Protein AF-A0A381YTP6-F1 (afdb_monomer_lite)

Secondary structure (DSSP, 8-state):
-PPP-----EEEEEEETTEEEEEEE-HHHHHHHHHHHHHHHHHHHHHHHHHHHHHHHHHHHHHHHHHHHHHHHHHHHHHHHHHHHHHHHHHHHHHHHHHHHHTTPPPPPHHHHHTT--S---------TTS-HHHHHHHT-

Radius of gyration: 38.98 Å; chains: 1; bounding box: 92×23×108 Å

pLDDT: mean 75.5, std 14.32, range [35.38, 95.62]

Foldseek 3Di:
DDDPDPFDWDWDWDDDPVDTDIDIDTPVNVVVVVVVVVVVVVVCVVVVVVVVVVVVVVVLVVVLVVVVVVVVVVVVVVVVVVVVVVVVVVVVLVVVVVVCVVVVHDRDDPVNVVVPPPDDDCPCPDPPPSDDVVVVVVVVD

Sequence (141 aa):
MKLPLSEKNYIIHRETETGVRQWHFSRLQVISLVSATSVILFAFLFLGSDYLSKYLYNKRLEEFKSNYQNVTQNLEVLKKRMKLLDSQMEKIEDKDRAVRTYAGMPEIDQDIRQLGIGGRSLESKTMIDNVAPVVNRELAV

Structure (mmCIF, N/CA/C/O backbone):
data_AF-A0A381YTP6-F1
#
_entry.id   AF-A0A381YTP6-F1
#
loop_
_atom_site.group_PDB
_atom_site.id
_atom_site.type_symbol
_atom_site.label_atom_id
_atom_site.label_alt_id
_atom_site.label_comp_id
_atom_site.label_asym_id
_atom_site.label_entity_id
_atom_site.label_seq_id
_atom_site.pdbx_PDB_ins_code
_atom_site.Cartn_x
_atom_site.Cartn_y
_atom_site.Cartn_z
_atom_site.occupancy
_atom_site.B_iso_or_equiv
_atom_site.auth_seq_id
_atom_site.auth_comp_id
_atom_site.auth_asym_id
_atom_site.auth_atom_id
_atom_site.pdbx_PDB_model_num
ATOM 1 N N . MET A 1 1 ? 14.157 14.410 -59.371 1.00 35.38 1 MET A N 1
ATOM 2 C CA . MET A 1 1 ? 15.611 14.689 -59.360 1.00 35.38 1 MET A CA 1
ATOM 3 C C . MET A 1 1 ? 16.187 14.197 -58.040 1.00 35.38 1 MET A C 1
ATOM 5 O O . MET A 1 1 ? 15.761 14.680 -57.001 1.00 35.38 1 MET A O 1
ATOM 9 N N . LYS A 1 2 ? 17.063 13.184 -58.056 1.00 43.06 2 LYS A N 1
ATOM 10 C CA . LYS A 1 2 ? 17.742 12.692 -56.845 1.00 43.06 2 LYS A CA 1
ATOM 11 C C . LYS A 1 2 ? 18.932 13.618 -56.572 1.00 43.06 2 LYS A C 1
ATOM 13 O O . LYS A 1 2 ? 19.806 13.717 -57.426 1.00 43.06 2 LYS A O 1
ATOM 18 N N . LEU A 1 3 ? 18.940 14.317 -55.434 1.00 45.06 3 LEU A N 1
ATOM 19 C CA . LEU A 1 3 ? 20.127 15.051 -54.985 1.00 45.06 3 LEU A CA 1
ATOM 20 C C . LEU A 1 3 ? 21.272 14.040 -54.789 1.00 45.06 3 LEU A C 1
ATOM 22 O O . LEU A 1 3 ? 21.055 13.041 -54.095 1.00 45.06 3 LEU A O 1
ATOM 26 N N . PRO A 1 4 ? 22.469 14.262 -55.361 1.00 49.19 4 PRO A N 1
ATOM 27 C CA . PRO A 1 4 ? 23.619 13.422 -55.068 1.00 49.19 4 PRO A CA 1
ATOM 28 C C . PRO A 1 4 ? 23.967 13.591 -53.587 1.00 49.19 4 PRO A C 1
ATOM 30 O O . PRO A 1 4 ? 24.234 14.695 -53.108 1.00 49.19 4 PRO A O 1
ATOM 33 N N . LEU A 1 5 ? 23.898 12.491 -52.839 1.00 51.47 5 LEU A N 1
ATOM 34 C CA . LEU A 1 5 ? 24.316 12.444 -51.445 1.00 51.47 5 LEU A CA 1
ATOM 35 C C . LEU A 1 5 ? 25.811 12.779 -51.415 1.00 51.47 5 LEU A C 1
ATOM 37 O O . LEU A 1 5 ? 26.631 12.001 -51.878 1.00 51.47 5 LEU A O 1
ATOM 41 N N . SER A 1 6 ? 26.148 13.969 -50.920 1.00 54.09 6 SER A N 1
ATOM 42 C CA . SER A 1 6 ? 27.529 14.403 -50.706 1.00 54.09 6 SER A CA 1
ATOM 43 C C . SER A 1 6 ? 28.286 13.339 -49.897 1.00 54.09 6 SER A C 1
ATOM 45 O O . SER A 1 6 ? 27.903 13.036 -48.761 1.00 54.09 6 SER A O 1
ATOM 47 N N . GLU A 1 7 ? 29.334 12.773 -50.504 1.00 60.94 7 GLU A N 1
ATOM 48 C CA . GLU A 1 7 ? 30.278 11.794 -49.943 1.00 60.94 7 GLU A CA 1
ATOM 49 C C . GLU A 1 7 ? 31.140 12.461 -48.857 1.00 60.94 7 GLU A C 1
ATOM 51 O O . GLU A 1 7 ? 32.328 12.736 -49.025 1.00 60.94 7 GLU A O 1
ATOM 56 N N . LYS A 1 8 ? 30.510 12.818 -47.734 1.00 62.50 8 LYS A N 1
ATOM 57 C CA . LYS A 1 8 ? 31.206 13.330 -46.553 1.00 62.50 8 LYS A CA 1
ATOM 58 C C . LYS A 1 8 ? 31.778 12.146 -45.783 1.00 62.50 8 LYS A C 1
ATOM 60 O O . LYS A 1 8 ? 31.035 11.383 -45.166 1.00 62.50 8 LYS A O 1
ATOM 65 N N . ASN A 1 9 ? 33.097 12.014 -45.832 1.00 66.12 9 ASN A N 1
ATOM 66 C CA . ASN A 1 9 ? 33.849 11.019 -45.081 1.00 66.12 9 ASN A CA 1
ATOM 67 C C . ASN A 1 9 ? 34.246 11.600 -43.723 1.00 66.12 9 ASN A C 1
ATOM 69 O O . ASN A 1 9 ? 34.798 12.698 -43.653 1.00 66.12 9 ASN A O 1
ATOM 73 N N . TYR A 1 10 ? 33.950 10.874 -42.647 1.00 70.12 10 TYR A N 1
ATOM 74 C CA . TYR A 1 10 ? 34.341 11.270 -41.299 1.00 70.12 10 TYR A CA 1
ATOM 75 C C . TYR A 1 10 ? 35.670 10.595 -40.967 1.00 70.12 10 TYR A C 1
ATOM 77 O O . TYR A 1 10 ? 35.796 9.372 -41.064 1.00 70.12 10 TYR A O 1
ATOM 85 N N . ILE A 1 11 ? 36.666 11.397 -40.597 1.00 70.56 11 ILE A N 1
ATOM 86 C CA . ILE A 1 11 ? 37.994 10.918 -40.212 1.00 70.56 11 ILE A CA 1
ATOM 87 C C . ILE A 1 11 ? 38.169 11.226 -38.734 1.00 70.56 11 ILE A C 1
ATOM 89 O O . ILE A 1 11 ? 38.144 12.389 -38.334 1.00 70.56 11 ILE A O 1
ATOM 93 N N . ILE A 1 12 ? 38.331 10.185 -37.922 1.00 72.88 12 ILE A N 1
ATOM 94 C CA . ILE A 1 12 ? 38.710 10.347 -36.520 1.00 72.88 12 ILE A CA 1
ATOM 95 C C . ILE A 1 12 ? 40.227 10.217 -36.461 1.00 72.88 12 ILE A C 1
ATOM 97 O O . ILE A 1 12 ? 40.780 9.149 -36.740 1.00 72.88 12 ILE A O 1
ATOM 101 N N . HIS A 1 13 ? 40.887 11.327 -36.138 1.00 72.25 13 HIS A N 1
ATOM 102 C CA . HIS A 1 13 ? 42.335 11.408 -36.019 1.00 72.25 13 HIS A CA 1
ATOM 103 C C . HIS A 1 13 ? 42.730 11.374 -34.541 1.00 72.25 13 HIS A C 1
ATOM 105 O O . HIS A 1 13 ? 42.253 12.184 -33.748 1.00 72.25 13 HIS A O 1
ATOM 111 N N . ARG A 1 14 ? 43.595 10.425 -34.172 1.00 67.81 14 ARG A N 1
ATOM 112 C CA . ARG A 1 14 ? 44.258 10.394 -32.869 1.00 67.81 14 ARG A CA 1
ATOM 113 C C . ARG A 1 14 ? 45.767 10.349 -33.085 1.00 67.81 14 ARG A C 1
ATOM 115 O O . ARG A 1 14 ? 46.271 9.378 -33.649 1.00 67.81 14 ARG A O 1
ATOM 122 N N . GLU A 1 15 ? 46.462 11.387 -32.636 1.00 66.00 15 GLU A N 1
ATOM 123 C CA . GLU A 1 15 ? 47.925 11.438 -32.635 1.00 66.00 15 GLU A CA 1
ATOM 124 C C . GLU A 1 15 ? 48.466 10.880 -31.312 1.00 66.00 15 GLU A C 1
ATOM 126 O O . GLU A 1 15 ? 47.885 11.074 -30.242 1.00 66.00 15 GLU A O 1
ATOM 131 N N . THR A 1 16 ? 49.544 10.104 -31.379 1.00 66.12 16 THR A N 1
ATOM 132 C CA . THR A 1 16 ? 50.275 9.565 -30.223 1.00 66.12 16 THR A CA 1
ATOM 133 C C . THR A 1 16 ? 51.765 9.549 -30.580 1.00 66.12 16 THR A C 1
ATOM 135 O O . THR A 1 16 ? 52.100 9.440 -31.757 1.00 66.12 16 THR A O 1
ATOM 138 N N . GLU A 1 17 ? 52.664 9.666 -29.595 1.00 62.03 17 GLU A N 1
ATOM 139 C CA . GLU A 1 17 ? 54.115 9.862 -29.810 1.00 62.03 17 GLU A CA 1
ATOM 140 C C . GLU A 1 17 ? 54.793 8.808 -30.706 1.00 62.03 17 GLU A C 1
ATOM 142 O O . GLU A 1 17 ? 55.831 9.083 -31.299 1.00 62.03 17 GLU A O 1
ATOM 147 N N . THR A 1 18 ? 54.214 7.612 -30.844 1.00 67.06 18 THR A N 1
ATOM 148 C CA . THR A 1 18 ? 54.793 6.496 -31.610 1.00 67.06 18 THR A CA 1
ATOM 149 C C . THR A 1 18 ? 54.121 6.233 -32.960 1.00 67.06 18 THR A C 1
ATOM 151 O O . THR A 1 18 ? 54.522 5.311 -33.669 1.00 67.06 18 THR A O 1
ATOM 154 N N . GLY A 1 19 ? 53.122 7.031 -33.355 1.00 61.47 19 GLY A N 1
ATOM 155 C CA . GLY A 1 19 ? 52.501 6.914 -34.673 1.00 61.47 19 GLY A CA 1
ATOM 156 C C . GLY A 1 19 ? 51.096 7.503 -34.778 1.00 61.47 19 GLY A C 1
ATOM 157 O O . GLY A 1 19 ? 50.420 7.792 -33.791 1.00 61.47 19 GLY A O 1
ATOM 158 N N . VAL A 1 20 ? 50.643 7.645 -36.023 1.00 69.38 20 VAL A N 1
ATOM 159 C CA . VAL A 1 20 ? 49.330 8.194 -36.370 1.00 69.38 20 VAL A CA 1
ATOM 160 C C . VAL A 1 20 ? 48.358 7.055 -36.678 1.00 69.38 20 VAL A C 1
ATOM 162 O O . VAL A 1 20 ? 48.606 6.245 -37.571 1.00 69.38 20 VAL A O 1
ATOM 165 N N . ARG A 1 21 ? 47.225 6.994 -35.961 1.00 66.06 21 ARG A N 1
ATOM 166 C CA . ARG A 1 21 ? 46.146 6.028 -36.228 1.00 66.06 21 ARG A CA 1
ATOM 167 C C . ARG A 1 21 ? 44.902 6.768 -36.710 1.00 66.06 21 ARG A C 1
ATOM 169 O O . ARG A 1 21 ? 44.285 7.518 -35.955 1.00 66.06 21 ARG A O 1
ATOM 176 N N . GLN A 1 22 ? 44.524 6.528 -37.962 1.00 71.56 22 GLN A N 1
ATOM 177 C CA . GLN A 1 22 ? 43.347 7.128 -38.593 1.00 71.56 22 GLN A CA 1
ATOM 178 C C . GLN A 1 22 ? 42.264 6.072 -38.793 1.00 71.56 22 GLN A C 1
ATOM 180 O O . GLN A 1 22 ? 42.534 4.976 -39.282 1.00 71.56 22 GLN A O 1
ATOM 185 N N . TRP A 1 23 ? 41.036 6.398 -38.389 1.00 69.31 23 TRP A N 1
ATOM 186 C CA . TRP A 1 23 ? 39.860 5.582 -38.679 1.00 69.31 23 TRP A CA 1
ATOM 187 C C . TRP A 1 23 ? 38.973 6.329 -39.667 1.00 69.31 23 TRP A C 1
ATOM 189 O O . TRP A 1 23 ? 38.533 7.450 -39.395 1.00 69.31 23 TRP A O 1
ATOM 199 N N . HIS A 1 24 ? 38.716 5.695 -40.809 1.00 71.75 24 HIS A N 1
ATOM 200 C CA . HIS A 1 24 ? 37.845 6.226 -41.848 1.00 71.75 24 HIS A CA 1
ATOM 201 C C . HIS A 1 24 ? 36.473 5.574 -41.733 1.00 71.75 24 HIS A C 1
ATOM 203 O O . HIS A 1 24 ? 36.350 4.357 -41.857 1.00 71.75 24 HIS A O 1
ATOM 209 N N . PHE A 1 25 ? 35.448 6.393 -41.508 1.00 70.69 25 PHE A N 1
ATOM 210 C CA . PHE A 1 25 ? 34.063 5.944 -41.479 1.00 70.69 25 PHE A CA 1
ATOM 211 C C . PHE A 1 25 ? 33.289 6.602 -42.616 1.00 70.69 25 PHE A C 1
ATOM 213 O O . PHE A 1 25 ? 33.271 7.832 -42.750 1.00 70.69 25 PHE A O 1
ATOM 220 N N . SER A 1 26 ? 32.613 5.785 -43.423 1.00 79.88 26 SER A N 1
ATOM 221 C CA . SER A 1 26 ? 31.667 6.302 -44.410 1.00 79.88 26 SER A CA 1
ATOM 222 C C . SER A 1 26 ? 30.346 6.672 -43.730 1.00 79.88 26 SER A C 1
ATOM 224 O O . SER A 1 26 ? 29.935 6.065 -42.736 1.00 79.88 26 SER A O 1
ATOM 226 N N . ARG A 1 27 ? 29.628 7.662 -44.273 1.00 77.81 27 ARG A N 1
ATOM 227 C CA . ARG A 1 27 ? 28.321 8.088 -43.741 1.00 77.81 27 ARG A CA 1
ATOM 228 C C . ARG A 1 27 ? 27.319 6.928 -43.638 1.00 77.81 27 ARG A C 1
ATOM 230 O O . ARG A 1 27 ? 26.530 6.886 -42.699 1.00 77.81 27 ARG A O 1
ATOM 237 N N . LEU A 1 28 ? 27.369 5.977 -44.574 1.00 78.81 28 LEU A N 1
ATOM 238 C CA . LEU A 1 28 ? 26.514 4.786 -44.565 1.00 78.81 28 LEU A CA 1
ATOM 239 C C . LEU A 1 28 ? 26.830 3.850 -43.391 1.00 78.81 28 LEU A C 1
ATOM 241 O O . LEU A 1 28 ? 25.903 3.367 -42.743 1.00 78.81 28 LEU A O 1
ATOM 245 N N . GLN A 1 29 ? 28.112 3.650 -43.064 1.00 83.38 29 GLN A N 1
ATOM 246 C CA . GLN A 1 29 ? 28.516 2.848 -41.904 1.00 83.38 29 GLN A CA 1
ATOM 247 C C . GLN A 1 29 ? 28.016 3.477 -40.599 1.00 83.38 29 GLN A C 1
ATOM 249 O O . GLN A 1 29 ? 27.433 2.779 -39.772 1.00 83.38 29 GLN A O 1
ATOM 254 N N . VAL A 1 30 ? 28.145 4.800 -40.449 1.00 85.50 30 VAL A N 1
ATOM 255 C CA . VAL A 1 30 ? 27.658 5.521 -39.260 1.00 85.50 30 VAL A CA 1
ATOM 256 C C . VAL A 1 30 ? 26.138 5.400 -39.116 1.00 85.50 30 VAL A C 1
ATOM 258 O O . VAL A 1 30 ? 25.653 5.069 -38.038 1.00 85.50 30 VAL A O 1
ATOM 261 N N . ILE A 1 31 ? 25.379 5.606 -40.199 1.00 87.31 31 ILE A N 1
ATOM 262 C CA . ILE A 1 31 ? 23.912 5.482 -40.173 1.00 87.31 31 ILE A CA 1
ATOM 263 C C . ILE A 1 31 ? 23.490 4.052 -39.825 1.00 87.31 31 ILE A C 1
ATOM 265 O O . ILE A 1 31 ? 22.588 3.871 -39.011 1.00 87.31 31 ILE A O 1
ATOM 269 N N . SER A 1 32 ? 24.150 3.039 -40.395 1.00 87.38 32 SER A N 1
ATOM 270 C CA . SER A 1 32 ? 23.839 1.637 -40.092 1.00 87.38 32 SER A CA 1
ATOM 271 C C . SER A 1 32 ? 24.080 1.298 -38.620 1.00 87.38 32 SER A C 1
ATOM 273 O O . SER A 1 32 ? 23.254 0.634 -38.001 1.00 87.38 32 SER A O 1
ATOM 275 N N . LEU A 1 33 ? 25.157 1.828 -38.032 1.00 89.94 33 LEU A N 1
ATOM 276 C CA . LEU A 1 33 ? 25.508 1.591 -36.638 1.00 89.94 33 LEU A CA 1
ATOM 277 C C . LEU A 1 33 ? 24.526 2.284 -35.688 1.00 89.94 33 LEU A C 1
ATOM 279 O O . LEU A 1 33 ? 24.049 1.659 -34.746 1.00 89.94 33 LEU A O 1
ATOM 283 N N . VAL A 1 34 ? 24.171 3.543 -35.964 1.00 91.81 34 VAL A N 1
ATOM 284 C CA . VAL A 1 34 ? 23.164 4.290 -35.188 1.00 91.81 34 VAL A CA 1
ATOM 285 C C . VAL A 1 34 ? 21.781 3.645 -35.308 1.00 91.81 34 VAL A C 1
ATOM 287 O O . VAL A 1 34 ? 21.052 3.543 -34.325 1.00 91.81 34 VAL A O 1
ATOM 290 N N . SER A 1 35 ? 21.413 3.174 -36.500 1.00 92.38 35 SER A N 1
ATOM 291 C CA . SER A 1 35 ? 20.146 2.474 -36.711 1.00 92.38 35 SER A CA 1
ATOM 292 C C . SER A 1 35 ? 20.110 1.150 -35.947 1.00 92.38 35 SER A C 1
ATOM 294 O O . SER A 1 35 ? 19.140 0.891 -35.237 1.00 92.38 35 SER A O 1
ATOM 296 N N . ALA A 1 36 ? 21.175 0.348 -36.020 1.00 94.25 36 ALA A N 1
ATOM 297 C CA . ALA A 1 36 ? 21.263 -0.923 -35.309 1.00 94.25 36 ALA A CA 1
ATOM 298 C C . ALA A 1 36 ? 21.193 -0.738 -33.785 1.00 94.25 36 ALA A C 1
ATOM 300 O O . ALA A 1 36 ? 20.433 -1.436 -33.114 1.00 94.25 36 ALA A O 1
ATOM 301 N N . THR A 1 37 ? 21.926 0.232 -33.229 1.00 94.94 37 THR A N 1
ATOM 302 C CA . THR A 1 37 ? 21.884 0.515 -31.785 1.00 94.94 37 THR A CA 1
ATOM 303 C C . THR A 1 37 ? 20.521 1.037 -31.344 1.00 94.94 37 THR A C 1
ATOM 305 O O . THR A 1 37 ? 20.026 0.637 -30.292 1.00 94.94 37 THR A O 1
ATOM 308 N N . SER A 1 38 ? 19.874 1.868 -32.162 1.00 94.94 38 SER A N 1
ATOM 309 C CA . SER A 1 38 ? 18.530 2.368 -31.879 1.00 94.94 38 SER A CA 1
ATOM 310 C C . SER A 1 38 ? 17.496 1.239 -31.829 1.00 94.94 38 SER A C 1
ATOM 312 O O . SER A 1 38 ? 16.704 1.194 -30.890 1.00 94.94 38 SER A O 1
ATOM 314 N N . VAL A 1 39 ? 17.538 0.284 -32.766 1.00 95.62 39 VAL A N 1
ATOM 315 C CA . VAL A 1 39 ? 16.638 -0.887 -32.762 1.00 95.62 39 VAL A CA 1
ATOM 316 C C . VAL A 1 39 ? 16.826 -1.728 -31.498 1.00 95.62 39 VAL A C 1
ATOM 318 O O . VAL A 1 39 ? 15.843 -2.125 -30.874 1.00 95.62 39 VAL A O 1
ATOM 321 N N . ILE A 1 40 ? 18.074 -1.954 -31.080 1.00 95.19 40 ILE A N 1
ATOM 322 C CA . ILE A 1 40 ? 18.383 -2.706 -29.855 1.00 95.19 40 ILE A CA 1
ATOM 323 C C . ILE A 1 40 ? 17.835 -1.985 -28.616 1.00 95.19 40 ILE A C 1
ATOM 325 O O . ILE A 1 40 ? 17.222 -2.620 -27.759 1.00 95.19 40 ILE A O 1
ATOM 329 N N . LEU A 1 41 ? 18.003 -0.661 -28.531 1.00 94.19 41 LEU A N 1
ATOM 330 C CA . LEU A 1 41 ? 17.465 0.140 -27.428 1.00 94.19 41 LEU A CA 1
ATOM 331 C C . LEU A 1 41 ? 15.936 0.081 -27.370 1.00 94.19 41 LEU A C 1
ATOM 333 O O . LEU A 1 41 ? 15.376 -0.110 -26.293 1.00 94.19 41 LEU A O 1
ATOM 337 N N . PHE A 1 42 ? 15.256 0.193 -28.513 1.00 93.31 42 PHE A N 1
ATOM 338 C CA . PHE A 1 42 ? 13.798 0.078 -28.560 1.00 93.31 42 PHE A CA 1
ATOM 339 C C . PHE A 1 42 ? 13.313 -1.311 -28.145 1.00 93.31 42 PHE A C 1
ATOM 341 O O . PHE A 1 42 ? 12.370 -1.411 -27.362 1.00 93.31 42 PHE A O 1
ATOM 348 N N . ALA A 1 43 ? 13.979 -2.375 -28.601 1.00 91.06 43 ALA A N 1
ATOM 349 C CA . ALA A 1 43 ? 13.658 -3.737 -28.185 1.00 91.06 43 ALA A CA 1
ATOM 350 C C . ALA A 1 43 ? 13.839 -3.923 -26.669 1.00 91.06 43 ALA A C 1
ATOM 352 O O . ALA A 1 43 ? 12.976 -4.499 -26.007 1.00 91.06 43 ALA A O 1
ATOM 353 N N . PHE A 1 44 ? 14.924 -3.385 -26.105 1.00 90.50 44 PHE A N 1
ATOM 354 C CA . PHE A 1 44 ? 15.180 -3.440 -24.668 1.00 90.50 44 PHE A CA 1
ATOM 355 C C . PHE A 1 44 ? 14.119 -2.687 -23.858 1.00 90.50 44 PHE A C 1
ATOM 357 O O . PHE A 1 44 ? 13.614 -3.218 -22.872 1.00 90.50 44 PHE A O 1
ATOM 364 N N . LEU A 1 45 ? 13.737 -1.478 -24.281 1.00 89.56 45 LEU A N 1
ATOM 365 C CA . LEU A 1 45 ? 12.691 -0.695 -23.616 1.00 89.56 45 LEU A CA 1
ATOM 366 C C . LEU A 1 45 ? 11.327 -1.387 -23.679 1.00 89.56 45 LEU A C 1
ATOM 368 O O . LEU A 1 45 ? 10.610 -1.413 -22.679 1.00 89.56 45 LEU A O 1
ATOM 372 N N . PHE A 1 46 ? 10.985 -1.978 -24.825 1.00 88.50 46 PHE A N 1
ATOM 373 C CA . PHE A 1 46 ? 9.727 -2.698 -25.004 1.00 88.50 46 PHE A CA 1
ATOM 374 C C . PHE A 1 46 ? 9.633 -3.910 -24.067 1.00 88.50 46 PHE A C 1
ATOM 376 O O . PHE A 1 46 ? 8.663 -4.045 -23.326 1.00 88.50 46 PHE A O 1
ATOM 383 N N . LEU A 1 47 ? 10.685 -4.735 -24.015 1.00 85.06 47 LEU A N 1
ATOM 384 C CA . LEU A 1 47 ? 10.761 -5.875 -23.093 1.00 85.06 47 LEU A CA 1
ATOM 385 C C . LEU A 1 47 ? 10.825 -5.433 -21.621 1.00 85.06 47 LEU A C 1
ATOM 387 O O . LEU A 1 47 ? 10.250 -6.077 -20.742 1.00 85.06 47 LEU A O 1
ATOM 391 N N . GLY A 1 48 ? 11.512 -4.322 -21.349 1.00 85.25 48 GLY A N 1
ATOM 392 C CA . GLY A 1 48 ? 11.645 -3.747 -20.016 1.00 85.25 48 GLY A CA 1
ATOM 393 C C . GLY A 1 48 ? 10.315 -3.252 -19.453 1.00 85.25 48 GLY A C 1
ATOM 394 O O . GLY A 1 48 ? 10.089 -3.389 -18.254 1.00 85.25 48 GLY A O 1
ATOM 395 N N . SER A 1 49 ? 9.422 -2.737 -20.304 1.00 81.50 49 SER A N 1
ATOM 396 C CA . SER A 1 49 ? 8.108 -2.229 -19.896 1.00 81.50 49 SER A CA 1
ATOM 397 C C . SER A 1 49 ? 7.266 -3.307 -19.216 1.00 81.50 49 SER A C 1
ATOM 399 O O . SER A 1 49 ? 6.821 -3.112 -18.089 1.00 81.50 49 SER A O 1
ATOM 401 N N . ASP A 1 50 ? 7.106 -4.477 -19.837 1.00 80.75 50 ASP A N 1
ATOM 402 C CA . ASP A 1 50 ? 6.302 -5.564 -19.265 1.00 80.75 50 ASP A CA 1
ATOM 403 C C . ASP A 1 50 ? 6.878 -6.082 -17.941 1.00 80.75 50 ASP A C 1
ATOM 405 O O . ASP A 1 50 ? 6.135 -6.388 -17.001 1.00 80.75 50 ASP A O 1
ATOM 409 N N . TYR A 1 51 ? 8.208 -6.165 -17.847 1.00 82.50 51 TYR A N 1
ATOM 410 C CA . TYR A 1 51 ? 8.886 -6.570 -16.618 1.00 82.50 51 TYR A CA 1
ATOM 411 C C . TYR A 1 51 ? 8.705 -5.531 -15.506 1.00 82.50 51 TYR A C 1
ATOM 413 O O . TYR A 1 51 ? 8.346 -5.879 -14.378 1.00 82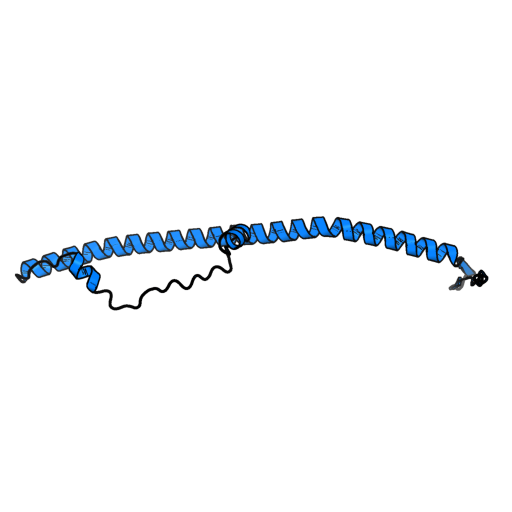.50 51 TYR A O 1
ATOM 421 N N . LEU A 1 52 ? 8.895 -4.251 -15.831 1.00 80.94 52 LEU A N 1
ATOM 422 C CA . LEU A 1 52 ? 8.755 -3.143 -14.894 1.00 80.94 52 LEU A CA 1
ATOM 423 C C . LEU A 1 52 ? 7.313 -3.020 -14.394 1.00 80.94 52 LEU A C 1
ATOM 425 O O . LEU A 1 52 ? 7.096 -2.859 -13.193 1.00 80.94 52 LEU A O 1
ATOM 429 N N . SER A 1 53 ? 6.330 -3.166 -15.283 1.00 82.50 53 SER A N 1
ATOM 430 C CA . SER A 1 53 ? 4.908 -3.168 -14.940 1.00 82.50 53 SER A CA 1
ATOM 431 C C . SER A 1 53 ? 4.552 -4.309 -13.992 1.00 82.50 53 SER A C 1
ATOM 433 O O . SER A 1 53 ? 3.908 -4.069 -12.971 1.00 82.50 53 SER A O 1
ATOM 435 N N . LYS A 1 54 ? 5.004 -5.539 -14.271 1.00 81.94 54 LYS A N 1
ATOM 436 C CA . LYS A 1 54 ? 4.779 -6.688 -13.377 1.00 81.94 54 LYS A CA 1
ATOM 437 C C . LYS A 1 54 ? 5.465 -6.502 -12.026 1.00 81.94 54 LYS A C 1
ATOM 439 O O . LYS A 1 54 ? 4.870 -6.817 -10.998 1.00 81.94 54 LYS A O 1
ATOM 444 N N . TYR A 1 55 ? 6.682 -5.960 -12.008 1.00 84.44 55 TYR A N 1
ATOM 445 C CA . TYR A 1 55 ? 7.404 -5.669 -10.770 1.00 84.44 55 TYR A CA 1
ATOM 446 C C . TYR A 1 55 ? 6.671 -4.627 -9.913 1.00 84.44 55 TYR A C 1
ATOM 448 O O . TYR A 1 55 ? 6.417 -4.874 -8.734 1.00 84.44 55 TYR A O 1
ATOM 456 N N . LEU A 1 56 ? 6.263 -3.499 -10.508 1.00 82.38 56 LEU A N 1
ATOM 457 C CA . LEU A 1 56 ? 5.482 -2.458 -9.832 1.00 82.38 56 LEU A CA 1
ATOM 458 C C . LEU A 1 56 ? 4.135 -2.982 -9.331 1.00 82.38 56 LEU A C 1
ATOM 460 O O . LEU A 1 56 ? 3.740 -2.674 -8.208 1.00 82.38 56 LEU A O 1
ATOM 464 N N . TYR A 1 57 ? 3.444 -3.785 -10.141 1.00 81.50 57 TYR A N 1
ATOM 465 C CA . TYR A 1 57 ? 2.174 -4.397 -9.764 1.00 81.50 57 TYR A CA 1
ATOM 466 C C . TYR A 1 57 ? 2.334 -5.327 -8.558 1.00 81.50 57 TYR A C 1
ATOM 468 O O . TYR A 1 57 ? 1.618 -5.180 -7.569 1.00 81.50 57 TYR A O 1
ATOM 476 N N . ASN A 1 58 ? 3.315 -6.231 -8.599 1.00 80.81 58 ASN A N 1
ATOM 477 C CA . ASN A 1 58 ? 3.587 -7.156 -7.501 1.00 80.81 58 ASN A CA 1
ATOM 478 C C . ASN A 1 58 ? 4.010 -6.419 -6.227 1.00 80.81 58 ASN A C 1
ATOM 480 O O . ASN A 1 58 ? 3.566 -6.789 -5.143 1.00 80.81 58 ASN A O 1
ATOM 484 N N . LYS A 1 59 ? 4.813 -5.354 -6.346 1.00 82.50 59 LYS A N 1
ATOM 485 C CA . LYS A 1 59 ? 5.215 -4.530 -5.200 1.00 82.50 59 LYS A CA 1
ATOM 486 C C . LYS A 1 59 ? 4.031 -3.833 -4.546 1.00 82.50 59 LYS A C 1
ATOM 488 O O . LYS A 1 59 ? 3.878 -3.917 -3.332 1.00 82.50 59 LYS A O 1
ATOM 493 N N . ARG A 1 60 ? 3.156 -3.220 -5.348 1.00 79.00 60 ARG A N 1
ATOM 494 C CA . ARG A 1 60 ? 1.912 -2.634 -4.835 1.00 79.00 60 ARG A CA 1
ATOM 495 C C . ARG A 1 60 ? 1.029 -3.698 -4.189 1.00 79.00 60 ARG A C 1
ATOM 497 O O . ARG A 1 60 ? 0.502 -3.468 -3.111 1.00 79.00 60 ARG A O 1
ATOM 504 N N . LEU A 1 61 ? 0.891 -4.874 -4.801 1.00 79.44 61 LEU A N 1
ATOM 505 C CA . LEU A 1 61 ? 0.079 -5.967 -4.258 1.00 79.44 61 LEU A CA 1
ATOM 506 C C . LEU A 1 61 ? 0.606 -6.482 -2.907 1.00 79.44 61 LEU A C 1
ATOM 508 O O . LEU A 1 61 ? -0.184 -6.760 -2.007 1.00 79.44 61 LEU A O 1
ATOM 512 N N . GLU A 1 62 ? 1.925 -6.593 -2.761 1.00 79.69 62 GLU A N 1
ATOM 513 C CA . GLU A 1 62 ? 2.594 -6.967 -1.511 1.00 79.69 62 GLU A CA 1
ATOM 514 C C . GLU A 1 62 ? 2.333 -5.930 -0.406 1.00 79.69 62 GLU A C 1
ATOM 516 O O . GLU A 1 62 ? 1.940 -6.292 0.706 1.00 79.69 62 GLU A O 1
ATOM 521 N N . GLU A 1 63 ? 2.460 -4.644 -0.737 1.00 75.50 63 GLU A N 1
ATOM 522 C CA . GLU A 1 63 ? 2.156 -3.529 0.163 1.00 75.50 63 GLU A CA 1
ATOM 523 C C . GLU A 1 63 ? 0.681 -3.531 0.595 1.00 75.50 63 GLU A C 1
ATOM 525 O O . GLU A 1 63 ? 0.387 -3.474 1.791 1.00 75.50 63 GLU A O 1
ATOM 530 N N . PHE A 1 64 ? -0.253 -3.702 -0.349 1.00 75.06 64 PHE A N 1
ATOM 531 C CA . PHE A 1 64 ? -1.676 -3.848 -0.036 1.00 75.06 64 PHE A CA 1
ATOM 532 C C . PHE A 1 64 ? -1.913 -5.026 0.908 1.00 75.06 64 PHE A C 1
ATOM 534 O O . PHE A 1 64 ? -2.569 -4.864 1.936 1.00 75.06 64 PHE A O 1
ATOM 541 N N . LYS A 1 65 ? -1.360 -6.206 0.609 1.00 75.62 65 LYS A N 1
ATOM 542 C CA . LYS A 1 65 ? -1.550 -7.404 1.436 1.00 75.62 65 LYS A CA 1
ATOM 543 C C . LYS A 1 65 ? -1.058 -7.194 2.871 1.00 75.62 65 LYS A C 1
ATOM 545 O O . LYS A 1 65 ? -1.763 -7.571 3.806 1.00 75.62 65 LYS A O 1
ATOM 550 N N . SER A 1 66 ? 0.106 -6.568 3.041 1.00 75.12 66 SER A N 1
ATOM 551 C CA . SER A 1 66 ? 0.658 -6.224 4.356 1.00 75.12 66 SER A CA 1
ATOM 552 C C . SER A 1 66 ? -0.247 -5.245 5.115 1.00 75.12 66 SER A C 1
ATOM 554 O O . SER A 1 66 ? -0.608 -5.479 6.270 1.00 75.12 66 SER A O 1
ATOM 556 N N . ASN A 1 67 ? -0.723 -4.192 4.444 1.00 73.31 67 ASN A N 1
ATOM 557 C CA . ASN A 1 67 ? -1.637 -3.219 5.043 1.00 73.31 67 ASN A CA 1
ATOM 558 C C . ASN A 1 67 ? -2.968 -3.859 5.472 1.00 73.31 67 ASN A C 1
ATOM 560 O O . ASN A 1 67 ? -3.444 -3.591 6.575 1.00 73.31 67 ASN A O 1
ATOM 564 N N . TYR A 1 68 ? -3.535 -4.767 4.673 1.00 73.19 68 TYR A N 1
ATOM 565 C CA . TYR A 1 68 ? -4.734 -5.524 5.052 1.00 73.19 68 TYR A CA 1
ATOM 566 C C . TYR A 1 68 ? -4.517 -6.425 6.271 1.00 73.19 68 TYR A C 1
ATOM 568 O O . TYR A 1 68 ? -5.414 -6.536 7.111 1.00 73.19 68 TYR A O 1
ATOM 576 N N . GLN A 1 69 ? -3.348 -7.057 6.396 1.00 74.62 69 GLN A N 1
ATOM 577 C CA . GLN A 1 69 ? -3.011 -7.851 7.580 1.00 74.62 69 GLN A CA 1
ATOM 578 C C . GLN A 1 69 ? -2.972 -6.973 8.834 1.00 74.62 69 GLN A C 1
ATOM 580 O O . GLN A 1 69 ? -3.626 -7.308 9.823 1.00 74.62 69 GLN A O 1
ATOM 585 N N . ASN A 1 70 ? -2.319 -5.812 8.760 1.00 73.50 70 ASN A N 1
ATOM 586 C CA . ASN A 1 70 ? -2.268 -4.852 9.865 1.00 73.50 70 ASN A CA 1
ATOM 587 C C . ASN A 1 70 ? -3.666 -4.333 10.243 1.00 73.50 70 ASN A C 1
ATOM 589 O O . ASN A 1 70 ? -4.019 -4.281 11.421 1.00 73.50 70 ASN A O 1
ATOM 593 N N . VAL A 1 71 ? -4.499 -3.989 9.255 1.00 77.56 71 VAL A N 1
ATOM 594 C CA . VAL A 1 71 ? -5.886 -3.551 9.493 1.00 77.56 71 VAL A CA 1
ATOM 595 C C . VAL A 1 71 ? -6.706 -4.661 10.150 1.00 77.56 71 VAL A C 1
ATOM 597 O O . VAL A 1 71 ? -7.413 -4.403 11.122 1.00 77.56 71 VAL A O 1
ATOM 600 N N . THR A 1 72 ? -6.582 -5.903 9.679 1.00 77.50 72 THR A N 1
ATOM 601 C CA . THR A 1 72 ? -7.302 -7.055 10.246 1.00 77.50 72 THR A CA 1
ATOM 602 C C . THR A 1 72 ? -6.893 -7.308 11.696 1.00 77.50 72 THR A C 1
ATOM 604 O O . THR A 1 72 ? -7.754 -7.498 12.555 1.00 77.50 72 THR A O 1
ATOM 607 N N . GLN A 1 73 ? -5.594 -7.246 11.996 1.00 79.81 73 GLN A N 1
ATOM 608 C CA . GLN A 1 73 ? -5.084 -7.376 13.362 1.00 79.81 73 GLN A CA 1
ATOM 609 C C . GLN A 1 73 ? -5.614 -6.264 14.271 1.00 79.81 73 GLN A C 1
ATOM 611 O O . GLN A 1 73 ? -6.064 -6.536 15.385 1.00 79.81 73 GLN A O 1
ATOM 616 N N . ASN A 1 74 ? -5.629 -5.021 13.787 1.00 79.00 74 ASN A N 1
ATOM 617 C CA . ASN A 1 74 ? -6.186 -3.899 14.535 1.00 79.00 74 ASN A CA 1
ATOM 618 C C . ASN A 1 74 ? -7.683 -4.092 14.807 1.00 79.00 74 ASN A C 1
ATOM 620 O O . ASN A 1 74 ? -8.121 -3.912 15.942 1.00 79.00 74 ASN A O 1
ATOM 624 N N . LEU A 1 75 ? -8.466 -4.528 13.817 1.00 81.00 75 LEU A N 1
ATOM 625 C CA . LEU A 1 75 ? -9.885 -4.842 14.007 1.00 81.00 75 LEU A CA 1
ATOM 626 C C . LEU A 1 75 ? -10.098 -5.953 15.040 1.00 81.00 75 LEU A C 1
ATOM 628 O O . LEU A 1 75 ? -11.006 -5.859 15.866 1.00 81.00 75 LEU A O 1
ATOM 632 N N . GLU A 1 76 ? -9.246 -6.977 15.052 1.00 85.00 76 GLU A N 1
ATOM 633 C CA . GLU A 1 76 ? -9.305 -8.031 16.063 1.00 85.00 76 GLU A CA 1
ATOM 634 C C . GLU A 1 76 ? -9.026 -7.483 17.473 1.00 85.00 76 GLU A C 1
ATOM 636 O O . GLU A 1 76 ? -9.714 -7.841 18.433 1.00 85.00 76 GLU A O 1
ATOM 641 N N . VAL A 1 77 ? -8.061 -6.567 17.607 1.00 89.19 77 VAL A N 1
ATOM 642 C CA . VAL A 1 77 ? -7.773 -5.874 18.871 1.00 89.19 77 VAL A CA 1
ATOM 643 C C . VAL A 1 77 ? -8.965 -5.026 19.317 1.00 89.19 77 VAL A C 1
ATOM 645 O O . VAL A 1 77 ? -9.346 -5.098 20.488 1.00 89.19 77 VAL A O 1
ATOM 648 N N . LEU A 1 78 ? -9.588 -4.261 18.414 1.00 86.00 78 LEU A N 1
ATOM 649 C CA . LEU A 1 78 ? -10.791 -3.486 18.734 1.00 86.00 78 LEU A CA 1
ATOM 650 C C . LEU A 1 78 ? -11.938 -4.399 19.181 1.00 86.00 78 LEU A C 1
ATOM 652 O O . LEU A 1 78 ? -12.558 -4.131 20.208 1.00 86.00 78 LEU A O 1
ATOM 656 N N . LYS A 1 79 ? -12.168 -5.518 18.486 1.00 86.56 79 LYS A N 1
ATOM 657 C CA . LYS A 1 79 ? -13.186 -6.510 18.863 1.00 86.56 79 LYS A CA 1
ATOM 658 C C . LYS A 1 79 ? -12.932 -7.091 20.256 1.00 86.56 79 LYS A C 1
ATOM 660 O O . LYS A 1 79 ? -13.866 -7.235 21.042 1.00 86.56 79 LYS A O 1
ATOM 665 N N . LYS A 1 80 ? -11.675 -7.404 20.591 1.00 90.62 80 LYS A N 1
ATOM 666 C CA . LYS A 1 80 ? -11.296 -7.874 21.936 1.00 90.62 80 LYS A CA 1
ATOM 667 C C . LYS A 1 80 ? -11.565 -6.811 23.000 1.00 90.62 80 LYS A C 1
ATOM 669 O O . LYS A 1 80 ? -12.090 -7.144 24.059 1.00 90.62 80 LYS A O 1
ATOM 674 N N . ARG A 1 81 ? -11.242 -5.546 22.716 1.00 90.81 81 ARG A N 1
ATOM 675 C CA . ARG A 1 81 ? -11.519 -4.422 23.625 1.00 90.81 81 ARG A CA 1
ATOM 676 C C . ARG A 1 81 ? -13.015 -4.203 23.825 1.00 90.81 81 ARG A C 1
ATOM 678 O O . ARG A 1 81 ? -13.424 -4.048 24.965 1.00 90.81 81 ARG A O 1
ATOM 685 N N . MET A 1 82 ? -13.818 -4.258 22.763 1.00 90.25 82 MET A N 1
ATOM 686 C CA . MET A 1 82 ? -15.279 -4.189 22.873 1.00 90.25 82 MET A CA 1
ATOM 687 C C . MET A 1 82 ? -15.823 -5.306 23.761 1.00 90.25 82 MET A C 1
ATOM 689 O O . MET A 1 82 ? -16.500 -5.023 24.737 1.00 90.25 82 MET A O 1
ATOM 693 N N . LYS A 1 83 ? -15.416 -6.557 23.518 1.00 91.44 83 LYS A N 1
ATOM 694 C CA . LYS A 1 83 ? -15.851 -7.691 24.343 1.00 91.44 83 LYS A CA 1
ATOM 695 C C . LYS A 1 83 ? -15.460 -7.539 25.820 1.00 91.44 83 LYS A C 1
ATOM 697 O O . LYS A 1 83 ? -16.192 -7.974 26.706 1.00 91.44 83 LYS A O 1
ATOM 702 N N . LEU A 1 84 ? -14.295 -6.949 26.094 1.00 92.56 84 LEU A N 1
ATOM 703 C CA . LEU A 1 84 ? -13.874 -6.643 27.461 1.00 92.56 84 LEU A CA 1
ATOM 704 C C . LEU A 1 84 ? -14.757 -5.559 28.093 1.00 92.56 84 LEU A C 1
ATOM 706 O O . LEU A 1 84 ? -15.152 -5.718 29.246 1.00 92.56 84 LEU A O 1
ATOM 710 N N . LEU A 1 85 ? -15.064 -4.490 27.351 1.00 89.25 85 LEU A N 1
ATOM 711 C CA . LEU A 1 85 ? -15.957 -3.423 27.805 1.00 89.25 85 LEU A CA 1
ATOM 712 C C . LEU A 1 85 ? -17.364 -3.957 28.085 1.00 89.25 85 LEU A C 1
ATOM 714 O O . LEU A 1 85 ? -17.901 -3.648 29.141 1.00 89.25 85 LEU A O 1
ATOM 718 N N . ASP A 1 86 ? -17.907 -4.817 27.222 1.00 88.06 86 ASP A N 1
ATOM 719 C CA . ASP A 1 86 ? -19.220 -5.444 27.421 1.00 88.06 86 ASP A CA 1
ATOM 720 C C . ASP A 1 86 ? -19.261 -6.241 28.735 1.00 88.06 86 ASP A C 1
ATOM 722 O O . ASP A 1 86 ? -20.165 -6.076 29.550 1.00 88.06 86 ASP A O 1
ATOM 726 N N . SER A 1 87 ? -18.224 -7.041 29.008 1.00 91.25 87 SER A N 1
ATOM 727 C CA . SER A 1 87 ? -18.127 -7.807 30.261 1.00 91.25 87 SER A CA 1
ATOM 728 C C . SER A 1 87 ? -17.946 -6.920 31.499 1.00 91.25 87 SER A C 1
ATOM 730 O O . SER A 1 87 ? -18.390 -7.263 32.596 1.00 91.25 87 SER A O 1
ATOM 732 N N . GLN A 1 88 ? -17.257 -5.785 31.366 1.00 91.25 88 GLN A N 1
ATOM 733 C CA . GLN A 1 88 ? -17.153 -4.816 32.456 1.00 91.25 88 GLN A CA 1
ATOM 734 C C . GLN A 1 88 ? -18.478 -4.095 32.693 1.00 91.25 88 GLN A C 1
ATOM 736 O O . GLN A 1 88 ? -18.824 -3.861 33.850 1.00 91.25 88 GLN A O 1
ATOM 741 N N . MET A 1 89 ? -19.210 -3.781 31.624 1.00 88.19 89 MET A N 1
ATOM 742 C CA . MET A 1 89 ? -20.524 -3.156 31.685 1.00 88.19 89 MET A CA 1
ATOM 743 C C . MET A 1 89 ? -21.505 -4.054 32.434 1.00 88.19 89 MET A C 1
ATOM 745 O O . MET A 1 89 ? -22.079 -3.603 33.415 1.00 88.19 89 MET A O 1
ATOM 749 N N . GLU A 1 90 ? -21.585 -5.341 32.088 1.00 88.88 90 GLU A N 1
ATOM 750 C CA . GLU A 1 90 ? -22.426 -6.331 32.783 1.00 88.88 90 GLU A CA 1
ATOM 751 C C . GLU A 1 90 ? -22.181 -6.330 34.305 1.00 88.88 90 GLU A C 1
ATOM 753 O O . GLU A 1 90 ? -23.106 -6.213 35.106 1.00 88.88 90 GLU A O 1
ATOM 758 N N . LYS A 1 91 ? -20.911 -6.311 34.733 1.00 91.88 91 LYS A N 1
ATOM 759 C CA . LYS A 1 91 ? -20.556 -6.228 36.163 1.00 91.88 91 LYS A CA 1
ATOM 760 C C . LYS A 1 91 ? -20.977 -4.916 36.823 1.00 91.88 91 LYS A C 1
ATOM 762 O O . LYS A 1 91 ? -21.215 -4.893 38.031 1.00 91.88 91 LYS A O 1
ATOM 767 N N . ILE A 1 92 ? -20.961 -3.807 36.085 1.00 88.38 92 ILE A N 1
ATOM 768 C CA . ILE A 1 92 ? -21.436 -2.511 36.583 1.00 88.38 92 ILE A CA 1
ATOM 769 C C . ILE A 1 92 ? -22.956 -2.554 36.727 1.00 88.38 92 ILE A C 1
ATOM 771 O O . ILE A 1 92 ? -23.472 -2.097 37.743 1.00 88.38 92 ILE A O 1
ATOM 775 N N . GLU A 1 93 ? -23.658 -3.147 35.764 1.00 87.00 93 GLU A N 1
ATOM 776 C CA . GLU A 1 93 ? -25.111 -3.288 35.801 1.00 87.00 93 GLU A CA 1
ATOM 777 C C . GLU A 1 93 ? -25.583 -4.158 36.964 1.00 87.00 93 GLU A C 1
ATOM 779 O O . GLU A 1 93 ? -26.522 -3.774 37.660 1.00 87.00 93 GLU A O 1
ATOM 784 N N . ASP A 1 94 ? -24.900 -5.268 37.241 1.00 89.69 94 ASP A N 1
ATOM 785 C CA . ASP A 1 94 ? -25.209 -6.125 38.389 1.00 89.69 94 ASP A CA 1
ATOM 786 C C . ASP A 1 94 ? -25.032 -5.390 39.722 1.00 89.69 94 ASP A C 1
ATOM 788 O O . ASP A 1 94 ? -25.858 -5.503 40.634 1.00 89.69 94 ASP A O 1
ATOM 792 N N . LYS A 1 95 ? -23.965 -4.592 39.839 1.00 90.56 95 LYS A N 1
ATOM 793 C CA . LYS A 1 95 ? -23.722 -3.769 41.029 1.00 90.56 95 LYS A CA 1
ATOM 794 C C . LYS A 1 95 ? -24.768 -2.667 41.178 1.00 90.56 95 LYS A C 1
ATOM 796 O O . LYS A 1 95 ? -25.249 -2.450 42.287 1.00 90.56 95 LYS A O 1
ATOM 801 N N . ASP A 1 96 ? -25.129 -1.992 40.088 1.00 89.75 96 ASP A N 1
ATOM 802 C CA . ASP A 1 96 ? -26.182 -0.971 40.084 1.00 89.75 96 ASP A CA 1
ATOM 803 C C . ASP A 1 96 ? -27.535 -1.567 40.492 1.00 89.75 96 ASP A C 1
ATOM 805 O O . ASP A 1 96 ? -28.227 -1.004 41.341 1.00 89.75 96 ASP A O 1
ATOM 809 N N . ARG A 1 97 ? -27.870 -2.757 39.976 1.00 89.12 97 ARG A N 1
ATOM 810 C CA . ARG A 1 97 ? -29.081 -3.495 40.353 1.00 89.12 97 ARG A CA 1
ATOM 811 C C . ARG A 1 97 ? -29.122 -3.761 41.856 1.00 89.12 97 ARG A C 1
ATOM 813 O O . ARG A 1 97 ? -30.113 -3.429 42.497 1.00 89.12 97 ARG A O 1
ATOM 820 N N . ALA A 1 98 ? -28.035 -4.274 42.436 1.00 89.50 98 ALA A N 1
ATOM 821 C CA . ALA A 1 98 ? -27.962 -4.541 43.873 1.00 89.50 98 ALA A CA 1
ATOM 822 C C . ALA A 1 98 ? -28.155 -3.270 44.723 1.00 89.50 98 ALA A C 1
ATOM 824 O O . ALA A 1 98 ? -28.892 -3.287 45.712 1.00 89.50 98 ALA A O 1
ATOM 825 N N . VAL A 1 99 ? -27.538 -2.152 44.322 1.00 92.44 99 VAL A N 1
ATOM 826 C CA . VAL A 1 99 ? -27.705 -0.852 44.996 1.00 92.44 99 VAL A CA 1
ATOM 827 C C . VAL A 1 99 ? -29.153 -0.364 44.898 1.00 92.44 99 VAL A C 1
ATOM 829 O O . VAL A 1 99 ? -29.709 0.114 45.888 1.00 92.44 99 VAL A O 1
ATOM 832 N N . ARG A 1 100 ? -29.795 -0.524 43.734 1.00 90.81 100 ARG A N 1
ATOM 833 C CA . ARG A 1 100 ? -31.203 -0.160 43.526 1.00 90.81 100 ARG A CA 1
ATOM 834 C C . ARG A 1 100 ? -32.157 -0.988 44.366 1.00 90.81 100 ARG A C 1
ATOM 836 O O . ARG A 1 100 ? -33.019 -0.407 45.023 1.00 90.81 100 ARG A O 1
ATOM 843 N N . THR A 1 101 ? -31.966 -2.304 44.407 1.00 90.38 101 THR A N 1
ATOM 844 C CA . THR A 1 101 ? -32.760 -3.200 45.253 1.00 90.38 101 THR A CA 1
ATOM 845 C C . THR A 1 101 ? -32.652 -2.802 46.722 1.00 90.38 101 THR A C 1
ATOM 847 O O . THR A 1 101 ? -33.669 -2.724 47.406 1.00 90.38 101 THR A O 1
ATOM 850 N N . TYR A 1 102 ? -31.447 -2.475 47.201 1.00 92.19 102 TYR A N 1
ATOM 851 C CA . TYR A 1 102 ? -31.248 -2.013 48.577 1.00 92.19 102 TYR A CA 1
ATOM 852 C C . TYR A 1 102 ? -31.951 -0.677 48.865 1.00 92.19 102 TYR A C 1
ATOM 854 O O . TYR A 1 102 ? -32.530 -0.491 49.932 1.00 92.19 102 TYR A O 1
ATOM 862 N N . ALA A 1 103 ? -31.935 0.248 47.906 1.00 92.75 103 ALA A N 1
ATOM 863 C CA . ALA A 1 103 ? -32.583 1.551 48.026 1.00 92.75 103 ALA A CA 1
ATOM 864 C C . ALA A 1 103 ? -34.104 1.529 47.758 1.00 92.75 103 ALA A C 1
ATOM 866 O O . ALA A 1 103 ? -34.735 2.584 47.791 1.00 92.75 103 ALA A O 1
ATOM 867 N N . GLY A 1 104 ? -34.700 0.366 47.459 1.00 91.31 104 GLY A N 1
ATOM 868 C CA . GLY A 1 104 ? -36.118 0.250 47.095 1.00 91.31 104 GLY A CA 1
ATOM 869 C C . GLY A 1 104 ? -36.475 0.906 45.753 1.00 91.31 104 GLY A C 1
ATOM 870 O O . GLY A 1 104 ? -37.627 1.274 45.533 1.00 91.31 104 GLY A O 1
ATOM 871 N N . MET A 1 105 ? -35.492 1.089 44.866 1.00 90.81 105 MET A N 1
ATOM 872 C CA . MET A 1 105 ? -35.681 1.674 43.537 1.00 90.81 105 MET A CA 1
ATOM 873 C C . MET A 1 105 ? -36.053 0.596 42.501 1.00 90.81 105 MET A C 1
ATOM 875 O O . MET A 1 105 ? -35.508 -0.508 42.561 1.00 90.81 105 MET A O 1
ATOM 879 N N . PRO A 1 106 ? -36.929 0.901 41.521 1.00 85.31 106 PRO A N 1
ATOM 880 C CA . PRO A 1 106 ? -37.279 -0.035 40.453 1.00 85.31 106 PRO A CA 1
ATOM 881 C C . PRO A 1 106 ? -36.094 -0.300 39.509 1.00 85.31 106 PRO A C 1
ATOM 883 O O . PRO A 1 106 ? -35.206 0.545 39.342 1.00 85.31 106 PRO A O 1
ATOM 886 N N . GLU A 1 107 ? -36.091 -1.474 38.872 1.00 83.12 107 GLU A N 1
ATOM 887 C CA . GLU A 1 107 ? -35.121 -1.807 37.824 1.00 83.12 107 GLU A CA 1
ATOM 888 C C . GLU A 1 107 ? -35.350 -0.957 36.562 1.00 83.12 107 GLU A C 1
ATOM 890 O O . GLU A 1 107 ? -36.469 -0.541 36.263 1.00 83.12 107 GLU A O 1
ATOM 895 N N . ILE A 1 108 ? -34.271 -0.691 35.819 1.00 81.38 108 ILE A N 1
ATOM 896 C CA . ILE A 1 108 ? -34.323 0.026 34.538 1.00 81.38 108 ILE A CA 1
ATOM 897 C C . ILE A 1 108 ? -34.235 -0.990 33.401 1.00 81.38 108 ILE A C 1
ATOM 899 O O . ILE A 1 108 ? -33.243 -1.722 33.329 1.00 81.38 108 ILE A O 1
ATOM 903 N N . ASP A 1 109 ? -35.224 -0.957 32.509 1.00 77.44 109 ASP A N 1
ATOM 904 C CA . ASP A 1 109 ? -35.288 -1.746 31.276 1.00 77.44 109 ASP A CA 1
ATOM 905 C C . ASP A 1 109 ? -34.083 -1.477 30.350 1.00 77.44 109 ASP A C 1
ATOM 907 O O . ASP A 1 109 ? -33.581 -0.352 30.254 1.00 77.44 109 ASP A O 1
ATOM 911 N N . GLN A 1 110 ? -33.622 -2.515 29.655 1.00 73.06 110 GLN A N 1
ATOM 912 C CA . GLN A 1 110 ? -32.494 -2.469 28.731 1.00 73.06 110 GLN A CA 1
ATOM 913 C C . GLN A 1 110 ? -32.712 -1.471 27.583 1.00 73.06 110 GLN A C 1
ATOM 915 O O . GLN A 1 110 ? -31.763 -0.798 27.175 1.00 73.06 110 GLN A O 1
ATOM 920 N N . ASP A 1 111 ? -33.946 -1.304 27.109 1.00 67.62 111 ASP A N 1
ATOM 921 C CA . ASP A 1 111 ? -34.254 -0.391 26.002 1.00 67.62 111 ASP A CA 1
ATOM 922 C C . ASP A 1 111 ? -34.169 1.083 26.426 1.00 67.62 111 ASP A C 1
ATOM 924 O O . ASP A 1 111 ? -33.724 1.939 25.661 1.00 67.62 111 ASP A O 1
ATOM 928 N N . ILE A 1 112 ? -34.490 1.389 27.687 1.00 69.31 112 ILE A N 1
ATOM 929 C CA . ILE A 1 112 ? -34.347 2.741 28.251 1.00 69.31 112 ILE A CA 1
ATOM 930 C C . ILE A 1 112 ? -32.867 3.095 28.468 1.00 69.31 112 ILE A C 1
ATOM 932 O O . ILE A 1 112 ? -32.481 4.256 28.320 1.00 69.31 112 ILE A O 1
ATOM 936 N N . ARG A 1 113 ? -32.010 2.106 28.755 1.00 69.94 113 ARG A N 1
ATOM 937 C CA . ARG A 1 113 ? -30.555 2.306 28.908 1.00 69.94 113 ARG A CA 1
ATOM 938 C C . ARG A 1 113 ? -29.873 2.687 27.589 1.00 69.94 113 ARG A C 1
ATOM 940 O O . ARG A 1 113 ? -28.935 3.484 27.604 1.00 69.94 113 ARG A O 1
ATOM 947 N N . GLN A 1 114 ? -30.365 2.180 26.452 1.00 65.38 114 GLN A N 1
ATOM 948 C CA . GLN A 1 114 ? -29.825 2.487 25.116 1.00 65.38 114 GLN A CA 1
ATOM 949 C C . GLN A 1 114 ? -30.013 3.958 24.711 1.00 65.38 114 GLN A C 1
ATOM 951 O O . GLN A 1 114 ? -29.240 4.486 23.916 1.00 65.38 114 GLN A O 1
ATOM 956 N N . LEU A 1 115 ? -30.995 4.651 25.293 1.00 61.12 115 LEU A N 1
ATOM 957 C CA . LEU A 1 115 ? -31.304 6.052 24.988 1.00 61.12 115 LEU A CA 1
ATOM 958 C C . LEU A 1 115 ? -30.308 7.050 25.619 1.00 61.12 115 LEU A C 1
ATOM 960 O O . LEU A 1 115 ? -30.353 8.240 25.317 1.00 61.12 115 LEU A O 1
ATOM 964 N N . GLY A 1 116 ? -29.396 6.579 26.479 1.00 60.59 116 GLY A N 1
ATOM 965 C CA . GLY A 1 116 ? -28.424 7.396 27.215 1.00 60.59 116 GLY A CA 1
ATOM 966 C C . GLY A 1 116 ? -27.112 7.715 26.483 1.00 60.59 116 GLY A C 1
ATOM 967 O O . GLY A 1 116 ? -26.245 8.369 27.066 1.00 60.59 116 GLY A O 1
ATOM 968 N N . ILE A 1 117 ? -26.923 7.283 25.229 1.00 64.62 117 ILE A N 1
ATOM 969 C CA . ILE A 1 117 ? -25.721 7.615 24.445 1.00 64.62 117 ILE A CA 1
ATOM 970 C C . ILE A 1 117 ? -25.773 9.074 23.955 1.00 64.62 117 ILE A C 1
ATOM 972 O O . ILE A 1 117 ? -26.057 9.362 22.800 1.00 64.62 117 ILE A O 1
ATOM 976 N N . GLY A 1 118 ? -25.496 10.037 24.837 1.00 64.25 118 GLY A N 1
ATOM 977 C CA . GLY A 1 118 ? -25.480 11.478 24.531 1.00 64.25 118 GLY A CA 1
ATOM 978 C C . GLY A 1 118 ? -24.371 11.951 23.566 1.00 64.25 118 GLY A C 1
ATOM 979 O O . GLY A 1 118 ? -23.874 13.065 23.714 1.00 64.25 118 GLY A O 1
ATOM 980 N N . GLY A 1 119 ? -23.930 11.124 22.612 1.00 60.25 119 GLY A N 1
ATOM 981 C CA . GLY A 1 119 ? -22.792 11.375 21.725 1.00 60.25 119 GLY A CA 1
ATOM 982 C C . GLY A 1 119 ? -23.145 11.244 20.243 1.00 60.25 119 GLY A C 1
ATOM 983 O O . GLY A 1 119 ? -23.931 10.388 19.856 1.00 60.25 119 GLY 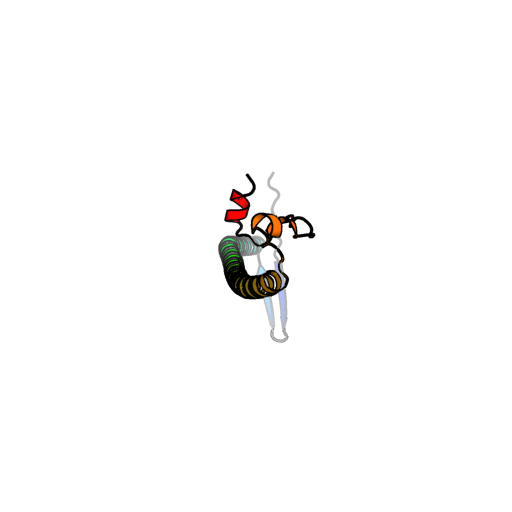A O 1
ATOM 984 N N . ARG A 1 120 ? -22.554 12.127 19.423 1.00 59.31 120 ARG A N 1
ATOM 985 C CA . ARG A 1 120 ? -22.783 12.286 17.974 1.00 59.31 120 ARG A CA 1
ATOM 986 C C . ARG A 1 120 ? -22.844 10.955 17.217 1.00 59.31 120 ARG A C 1
ATOM 988 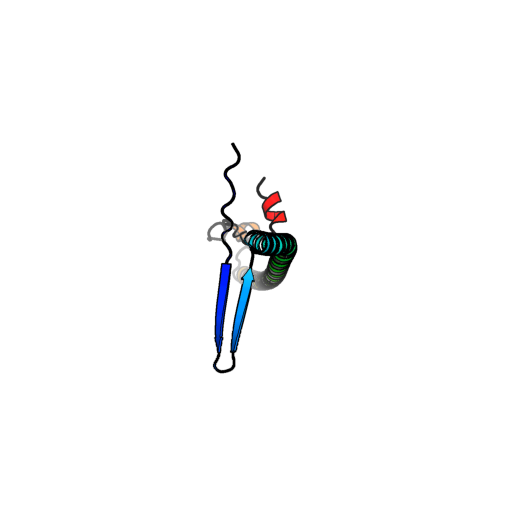O O 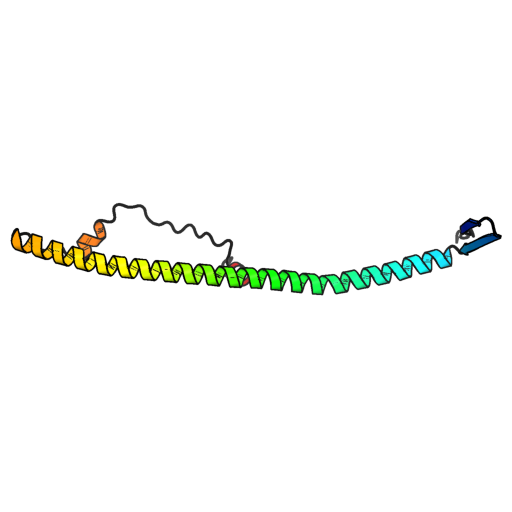. ARG A 1 120 ? -22.002 10.086 17.429 1.00 59.31 120 ARG A O 1
ATOM 995 N N . SER A 1 121 ? -23.776 10.886 16.261 1.00 58.72 121 SER A N 1
ATOM 996 C CA . SER A 1 121 ? -23.821 9.849 15.228 1.00 58.72 121 SER A CA 1
ATOM 997 C C . SER A 1 121 ? -22.426 9.660 14.628 1.00 58.72 121 SER A C 1
ATOM 999 O O . SER A 1 121 ? -21.810 10.627 14.168 1.00 58.72 121 SER A O 1
ATOM 1001 N N . LEU A 1 122 ? -21.913 8.430 14.682 1.00 61.38 122 LEU A N 1
ATOM 1002 C CA . LEU A 1 122 ? -20.686 8.033 14.002 1.00 61.38 122 LEU A CA 1
ATOM 1003 C C . LEU A 1 122 ? -20.981 8.014 12.503 1.00 61.38 122 LEU A C 1
ATOM 1005 O O . LEU A 1 122 ? -21.239 6.966 11.917 1.00 61.38 122 LEU A O 1
ATOM 1009 N N . GLU A 1 123 ? -20.985 9.190 11.884 1.00 56.88 123 GLU A N 1
ATOM 1010 C CA . GLU A 1 123 ? -20.987 9.301 10.435 1.00 56.88 123 GLU A CA 1
ATOM 1011 C C . GLU A 1 123 ? -19.671 8.686 9.950 1.00 56.88 123 GLU A C 1
ATOM 1013 O O . GLU A 1 123 ? -18.587 9.257 10.107 1.00 56.88 123 GLU A O 1
ATOM 1018 N N . SER A 1 124 ? -19.751 7.450 9.455 1.00 52.19 124 SER A N 1
ATOM 1019 C CA . SER A 1 124 ? -18.607 6.707 8.951 1.00 52.19 124 SER A CA 1
ATOM 1020 C C . SER A 1 124 ? -18.151 7.349 7.646 1.00 52.19 124 SER A C 1
ATOM 1022 O O . SER A 1 124 ? -18.496 6.896 6.556 1.00 52.19 124 SER A O 1
ATOM 1024 N N . LYS A 1 125 ? -17.378 8.432 7.736 1.00 48.72 125 LYS A N 1
ATOM 1025 C CA . LYS A 1 125 ? -16.664 8.960 6.580 1.00 48.72 125 LYS A CA 1
ATOM 1026 C C . LYS A 1 125 ? -15.559 7.963 6.244 1.00 48.72 125 LYS A C 1
ATOM 1028 O O . LYS A 1 125 ? -14.490 7.948 6.849 1.00 48.72 125 LYS A O 1
ATOM 1033 N N . THR A 1 126 ? -15.892 7.055 5.339 1.00 53.25 126 THR A N 1
ATOM 1034 C CA . THR A 1 126 ? -15.066 5.955 4.857 1.00 53.25 126 THR A CA 1
ATOM 1035 C C . THR A 1 126 ? -1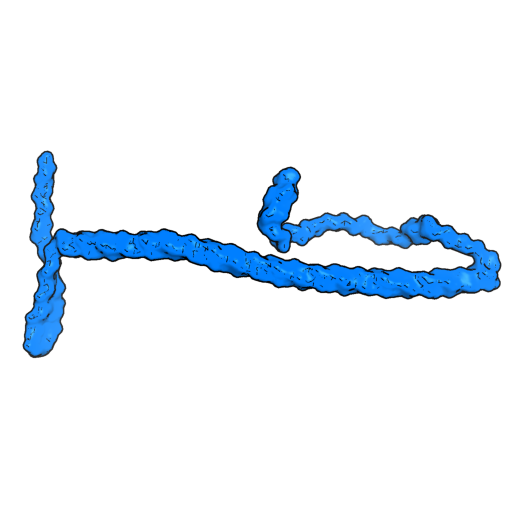3.758 6.488 4.278 1.00 53.25 126 THR A C 1
ATOM 1037 O O . THR A 1 126 ? -13.721 7.018 3.171 1.00 53.25 126 THR A O 1
ATOM 1040 N N . MET A 1 127 ? -12.671 6.333 5.031 1.00 54.22 127 MET 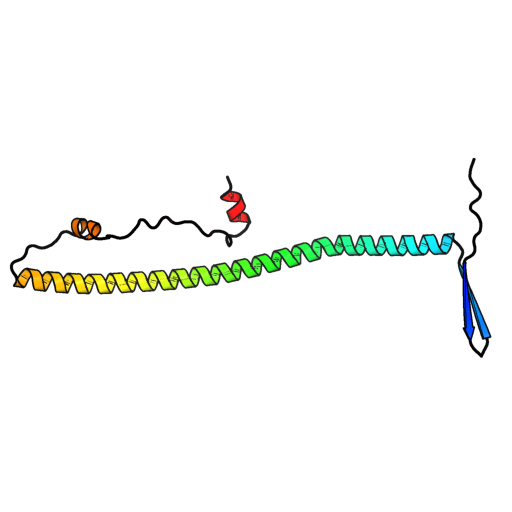A N 1
ATOM 1041 C CA . MET A 1 127 ? -11.300 6.460 4.538 1.00 54.22 127 MET A CA 1
ATOM 1042 C C . MET A 1 127 ? -10.941 5.163 3.802 1.00 54.22 127 MET A C 1
ATOM 1044 O O . MET A 1 127 ? -10.356 4.249 4.380 1.00 54.22 127 MET A O 1
ATOM 1048 N N . ILE A 1 128 ? -11.355 5.059 2.540 1.00 55.38 128 ILE A N 1
ATOM 1049 C CA . ILE A 1 128 ? -11.095 3.912 1.655 1.00 55.38 128 ILE A CA 1
ATOM 1050 C C . ILE A 1 128 ? -10.072 4.262 0.568 1.00 55.38 128 ILE A C 1
ATOM 1052 O O . ILE A 1 128 ? -10.219 3.876 -0.582 1.00 55.38 128 ILE A O 1
ATOM 1056 N N . ASP A 1 129 ? -8.985 4.936 0.942 1.00 56.28 129 ASP A N 1
ATOM 1057 C CA . ASP A 1 129 ? -7.843 5.150 0.034 1.00 56.28 129 ASP A CA 1
ATOM 1058 C C . ASP A 1 129 ? -6.932 3.911 -0.086 1.00 56.28 129 ASP A C 1
ATOM 1060 O O . ASP A 1 129 ? -6.105 3.825 -0.990 1.00 56.28 129 ASP A O 1
ATOM 1064 N N . ASN A 1 130 ? -7.101 2.914 0.793 1.00 54.94 130 ASN A N 1
ATOM 1065 C CA . ASN A 1 130 ? -6.216 1.744 0.898 1.00 54.94 130 ASN A CA 1
ATOM 1066 C C . ASN A 1 130 ? -6.886 0.412 0.523 1.00 54.94 130 ASN A C 1
ATOM 1068 O O . ASN A 1 130 ? -6.405 -0.657 0.904 1.00 54.94 130 ASN A O 1
ATOM 1072 N N . VAL A 1 131 ? -8.009 0.458 -0.197 1.00 61.31 131 VAL A N 1
ATOM 1073 C CA . VAL A 1 131 ? -8.714 -0.754 -0.634 1.00 61.31 131 VAL A CA 1
ATOM 1074 C C . VAL A 1 131 ? -8.126 -1.236 -1.961 1.00 61.31 131 VAL A C 1
ATOM 1076 O O . VAL A 1 131 ? -7.750 -0.431 -2.812 1.00 61.31 131 VAL A O 1
ATOM 1079 N N . ALA A 1 132 ? -8.026 -2.556 -2.142 1.00 59.16 132 ALA A N 1
ATOM 1080 C CA . ALA A 1 132 ? -7.489 -3.155 -3.359 1.00 59.16 132 ALA A CA 1
ATOM 1081 C C . ALA A 1 132 ? -8.149 -2.554 -4.623 1.00 59.16 132 ALA A C 1
ATOM 1083 O O . ALA A 1 132 ? -9.373 -2.401 -4.656 1.00 59.16 132 ALA A O 1
ATOM 1084 N N . PRO A 1 133 ? -7.381 -2.269 -5.692 1.00 60.16 133 PRO A N 1
ATOM 1085 C CA . PRO A 1 133 ? -7.887 -1.574 -6.880 1.00 60.16 133 PRO A CA 1
ATOM 1086 C C . PRO A 1 133 ? -9.045 -2.305 -7.578 1.00 60.16 133 PRO A C 1
ATOM 1088 O O . PRO A 1 133 ? -9.876 -1.662 -8.210 1.00 60.16 133 PRO A O 1
ATOM 1091 N N . VAL A 1 134 ? -9.138 -3.632 -7.429 1.00 59.62 134 VAL A N 1
ATOM 1092 C CA . VAL A 1 134 ? -10.275 -4.430 -7.922 1.00 59.62 134 VAL A CA 1
ATOM 1093 C C . VAL A 1 134 ? -11.558 -4.088 -7.165 1.00 59.62 134 VAL A C 1
ATOM 1095 O O . VAL A 1 134 ? -12.589 -3.880 -7.782 1.00 59.62 134 VAL A O 1
ATOM 1098 N N . VAL A 1 135 ? -11.488 -3.951 -5.842 1.00 57.69 135 VAL A N 1
ATOM 1099 C CA . VAL A 1 135 ? -12.651 -3.607 -5.015 1.00 57.69 135 VAL A CA 1
ATOM 1100 C C . VAL A 1 135 ? -13.055 -2.149 -5.239 1.00 57.69 135 VAL A C 1
ATOM 1102 O O . VAL A 1 135 ? -14.239 -1.862 -5.334 1.00 57.69 135 VAL A O 1
ATOM 1105 N N . ASN A 1 136 ? -12.094 -1.235 -5.419 1.00 57.72 136 ASN A N 1
ATOM 1106 C CA . ASN A 1 136 ? -12.397 0.155 -5.781 1.00 57.72 136 ASN A CA 1
ATOM 1107 C C . ASN A 1 136 ? -13.139 0.254 -7.132 1.00 57.72 136 ASN A C 1
ATOM 1109 O O . ASN A 1 136 ? -14.038 1.069 -7.293 1.00 57.72 136 ASN A O 1
ATOM 1113 N N . ARG A 1 137 ? -12.807 -0.614 -8.098 1.00 60.03 137 ARG A N 1
ATOM 1114 C CA . ARG A 1 137 ? -13.477 -0.652 -9.406 1.00 60.03 137 ARG A CA 1
ATOM 1115 C C . ARG A 1 137 ? -14.925 -1.146 -9.326 1.00 60.03 137 ARG A C 1
ATOM 1117 O O . ARG A 1 137 ? -15.758 -0.636 -10.060 1.00 60.03 137 ARG A O 1
ATOM 1124 N N . GLU A 1 138 ? -15.206 -2.105 -8.447 1.00 55.16 138 GLU A N 1
ATOM 1125 C CA . GLU A 1 138 ? -16.560 -2.637 -8.217 1.00 55.16 138 GLU A CA 1
ATOM 1126 C C . GLU A 1 138 ? -17.427 -1.697 -7.358 1.00 55.16 138 GLU A C 1
ATOM 1128 O O . GLU A 1 138 ? -18.642 -1.681 -7.498 1.00 55.16 138 GLU A O 1
ATOM 1133 N N . LEU A 1 139 ? -16.816 -0.895 -6.477 1.00 49.19 139 LEU A N 1
ATOM 1134 C CA . LEU A 1 139 ? -17.517 0.072 -5.617 1.00 49.19 139 LEU A CA 1
ATOM 1135 C C . LEU A 1 139 ? -17.769 1.435 -6.282 1.00 49.19 139 LEU A C 1
ATOM 1137 O O . LEU A 1 139 ? -18.487 2.258 -5.723 1.00 49.19 139 LEU A O 1
ATOM 1141 N N . ALA A 1 140 ? -17.160 1.696 -7.440 1.00 53.16 140 ALA A N 1
ATOM 1142 C CA . ALA A 1 140 ? -17.326 2.935 -8.203 1.00 53.16 140 ALA A CA 1
ATOM 1143 C C . ALA A 1 140 ? -18.510 2.897 -9.195 1.00 53.16 140 ALA A C 1
ATOM 1145 O O . ALA A 1 140 ? -18.601 3.774 -10.058 1.00 53.16 140 ALA A O 1
ATOM 1146 N N . VAL A 1 141 ? -19.374 1.879 -9.094 1.00 41.78 141 VAL A N 1
ATOM 1147 C CA . VAL A 1 141 ? -20.614 1.716 -9.875 1.00 41.78 141 VAL A CA 1
ATOM 1148 C C . VAL A 1 141 ? -21.819 2.131 -9.043 1.00 41.78 141 VAL A C 1
ATOM 1150 O O . VAL A 1 141 ? -21.895 1.706 -7.870 1.00 41.78 141 VAL A O 1
#

Organism: NCBI:txid408172